Protein AF-A0A399ZV68-F1 (afdb_monomer_lite)

pLDDT: mean 93.15, std 5.45, range [61.66, 98.12]

Radius of gyration: 17.93 Å; chains: 1; bounding box: 41×27×43 Å

Structure (mmCIF, N/CA/C/O backbone):
data_AF-A0A399ZV68-F1
#
_entry.id   AF-A0A399ZV68-F1
#
loop_
_atom_site.group_PDB
_atom_site.id
_atom_site.type_symbol
_atom_site.label_atom_id
_atom_site.label_alt_id
_atom_site.label_comp_id
_atom_site.label_asym_id
_atom_site.label_entity_id
_atom_site.label_seq_id
_atom_site.pdbx_PDB_ins_code
_atom_site.Cartn_x
_atom_site.Cartn_y
_atom_site.Cartn_z
_atom_site.occupancy
_atom_site.B_iso_or_equiv
_atom_site.auth_seq_id
_atom_site.auth_comp_id
_atom_site.auth_asym_id
_atom_site.auth_atom_id
_atom_site.pdbx_PDB_model_num
ATOM 1 N N . THR A 1 1 ? 6.411 13.188 -0.233 1.00 61.66 1 THR A N 1
ATOM 2 C CA . THR A 1 1 ? 5.984 12.106 -1.137 1.00 61.66 1 THR A CA 1
ATOM 3 C C . THR A 1 1 ? 7.225 11.592 -1.828 1.00 61.66 1 THR A C 1
ATOM 5 O O . THR A 1 1 ? 8.165 12.362 -1.997 1.00 61.66 1 THR A O 1
ATOM 8 N N . ASP A 1 2 ? 7.246 10.329 -2.229 1.00 82.94 2 ASP A N 1
ATOM 9 C CA . ASP A 1 2 ? 8.463 9.706 -2.773 1.00 82.94 2 ASP A CA 1
ATOM 10 C C . ASP A 1 2 ? 8.699 10.075 -4.249 1.00 82.94 2 ASP A C 1
ATOM 12 O O . ASP A 1 2 ? 9.740 9.775 -4.827 1.00 82.94 2 ASP A O 1
ATOM 16 N N . THR A 1 3 ? 7.752 10.788 -4.866 1.00 90.31 3 THR A N 1
ATOM 17 C CA . THR A 1 3 ? 7.813 11.243 -6.260 1.00 90.31 3 THR A CA 1
ATOM 18 C C . THR A 1 3 ? 9.051 12.087 -6.553 1.00 90.31 3 THR A C 1
ATOM 20 O O . THR A 1 3 ? 9.608 11.969 -7.639 1.00 90.31 3 THR A O 1
ATOM 23 N N . SER A 1 4 ? 9.523 12.903 -5.603 1.00 94.69 4 SER A N 1
ATOM 24 C CA . SER A 1 4 ? 10.754 13.683 -5.794 1.00 94.69 4 SER A CA 1
ATOM 25 C C . SER A 1 4 ? 11.992 12.792 -5.906 1.00 94.69 4 SER A C 1
ATOM 27 O O . SER A 1 4 ? 12.891 13.097 -6.681 1.00 94.69 4 SER A O 1
ATOM 29 N N . ALA A 1 5 ? 12.030 11.667 -5.185 1.00 96.56 5 ALA A N 1
ATOM 30 C CA . ALA A 1 5 ? 13.118 10.700 -5.307 1.00 96.56 5 ALA A CA 1
ATOM 31 C C . ALA A 1 5 ? 13.063 9.979 -6.664 1.00 96.56 5 ALA A C 1
ATOM 33 O O . ALA A 1 5 ? 14.090 9.808 -7.313 1.00 96.56 5 ALA A O 1
ATOM 34 N N . LEU A 1 6 ? 11.865 9.628 -7.145 1.00 97.19 6 LEU A N 1
ATOM 35 C CA . LEU A 1 6 ? 11.689 9.053 -8.485 1.00 97.19 6 LEU A CA 1
ATOM 36 C C . LEU A 1 6 ? 12.101 10.033 -9.597 1.00 97.19 6 LEU A C 1
ATOM 38 O O . LEU A 1 6 ? 12.742 9.629 -10.562 1.00 97.19 6 LEU A O 1
ATOM 42 N N . GLN A 1 7 ? 11.794 11.325 -9.447 1.00 96.94 7 GLN A N 1
ATOM 43 C CA . GLN A 1 7 ? 12.245 12.382 -10.362 1.00 96.94 7 GLN A CA 1
ATOM 44 C C . GLN A 1 7 ? 13.770 12.536 -10.361 1.00 96.94 7 GLN A C 1
ATOM 46 O O . GLN A 1 7 ? 14.369 12.676 -11.424 1.00 96.94 7 GLN A O 1
ATOM 51 N N . ASP A 1 8 ? 14.398 12.479 -9.185 1.00 97.56 8 ASP A N 1
ATOM 52 C CA . ASP A 1 8 ? 15.853 12.548 -9.053 1.00 97.56 8 ASP A CA 1
ATOM 53 C C . ASP A 1 8 ? 16.545 11.330 -9.680 1.00 97.56 8 ASP A C 1
ATOM 55 O O . ASP A 1 8 ? 17.562 11.495 -10.353 1.00 97.56 8 ASP A O 1
ATOM 59 N N . LEU A 1 9 ? 15.981 10.127 -9.510 1.00 97.69 9 LEU A N 1
ATOM 60 C CA . LEU A 1 9 ? 16.479 8.907 -10.150 1.00 97.69 9 LEU A CA 1
ATOM 61 C C . LEU A 1 9 ? 16.286 8.938 -11.675 1.00 97.69 9 LEU A C 1
ATOM 63 O O . LEU A 1 9 ? 17.157 8.490 -12.413 1.00 97.69 9 LEU A O 1
ATOM 67 N N . ALA A 1 10 ? 15.191 9.524 -12.171 1.00 97.31 10 ALA A N 1
ATOM 68 C CA . ALA A 1 10 ? 14.902 9.614 -13.606 1.00 97.31 10 ALA A CA 1
ATOM 69 C C . ALA A 1 10 ? 15.918 10.459 -14.403 1.00 97.31 10 ALA A C 1
ATOM 71 O O . ALA A 1 10 ? 15.939 10.388 -15.632 1.00 97.31 10 ALA A O 1
ATOM 72 N N . LEU A 1 11 ? 16.778 11.233 -13.728 1.00 97.69 11 LEU A N 1
ATOM 73 C CA . LEU A 1 11 ? 17.920 11.914 -14.352 1.00 97.69 11 LEU A CA 1
ATOM 74 C C . LEU A 1 11 ? 19.030 10.942 -14.791 1.00 97.69 11 LEU A C 1
ATOM 76 O O . LEU A 1 11 ? 19.882 11.321 -15.595 1.00 97.69 11 LEU A O 1
ATOM 80 N N . GLY A 1 12 ? 19.017 9.714 -14.272 1.00 96.81 12 GLY A N 1
ATOM 81 C CA . GLY A 1 12 ? 19.978 8.652 -14.538 1.00 96.81 12 GLY A CA 1
ATOM 82 C C . GLY A 1 12 ? 20.553 8.064 -13.249 1.00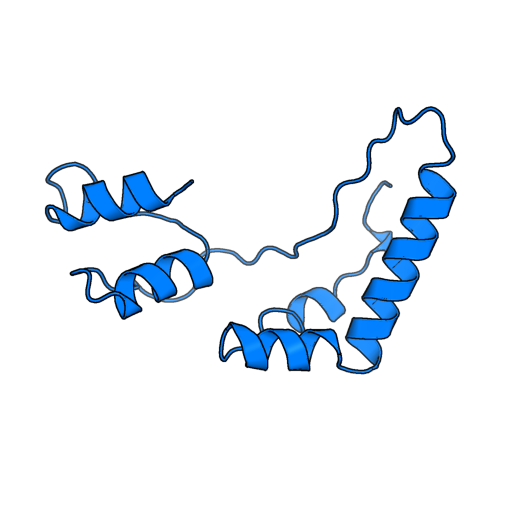 96.81 12 GLY A C 1
ATOM 83 O O . GLY A 1 12 ? 20.863 8.796 -12.303 1.00 96.81 12 GLY A O 1
ATOM 84 N N . ASP A 1 13 ? 20.738 6.744 -13.245 1.00 91.69 13 ASP A N 1
ATOM 85 C CA . ASP A 1 13 ? 21.361 6.001 -12.148 1.00 91.69 13 ASP A CA 1
ATOM 86 C C . ASP A 1 13 ? 22.721 6.624 -11.773 1.00 91.69 13 ASP A C 1
ATOM 88 O O . ASP A 1 13 ? 23.581 6.849 -12.630 1.00 91.69 13 ASP A O 1
ATOM 92 N N . GLY A 1 14 ? 22.909 6.934 -10.489 1.00 94.25 14 GLY A N 1
ATOM 93 C CA . GLY A 1 14 ? 24.147 7.508 -9.952 1.00 94.25 14 GLY A CA 1
ATOM 94 C C . GLY A 1 14 ? 24.338 9.010 -10.210 1.00 94.25 14 GLY A C 1
ATOM 95 O O . GLY A 1 14 ? 25.343 9.576 -9.779 1.00 94.25 14 GLY A O 1
ATOM 96 N N . VAL A 1 15 ? 23.392 9.695 -10.873 1.00 97.44 15 VAL A N 1
ATOM 97 C CA . VAL A 1 15 ? 23.442 11.163 -11.047 1.00 97.44 15 VAL A CA 1
ATOM 98 C C . VAL A 1 15 ? 23.086 11.874 -9.741 1.00 97.44 15 VAL A C 1
ATOM 100 O O . VAL A 1 15 ? 23.790 12.785 -9.306 1.00 97.44 15 VAL A O 1
ATOM 103 N N . ARG A 1 16 ? 21.983 11.457 -9.110 1.00 97.56 16 ARG A N 1
ATOM 104 C CA . ARG A 1 16 ? 21.562 11.931 -7.778 1.00 97.56 16 ARG A CA 1
ATOM 105 C C . ARG A 1 16 ? 21.251 10.791 -6.822 1.00 97.56 16 ARG A C 1
ATOM 107 O O . ARG A 1 16 ? 21.507 10.928 -5.631 1.00 97.56 16 ARG A O 1
ATOM 114 N N . LEU A 1 17 ? 20.695 9.703 -7.347 1.00 97.69 17 LEU A N 1
ATOM 115 C CA . LEU A 1 17 ? 20.338 8.493 -6.618 1.00 97.69 17 LEU A CA 1
ATOM 116 C C . LEU A 1 17 ? 20.723 7.277 -7.466 1.00 97.69 17 LEU A C 1
ATOM 118 O O . LEU A 1 17 ? 20.634 7.330 -8.691 1.00 97.69 17 LEU A O 1
ATOM 122 N N . ASP A 1 18 ? 21.123 6.187 -6.817 1.00 96.88 18 ASP A N 1
ATOM 123 C CA . ASP A 1 18 ? 21.381 4.897 -7.475 1.00 96.88 18 ASP A CA 1
ATOM 124 C C . ASP A 1 18 ? 20.126 4.012 -7.533 1.00 96.88 18 ASP A C 1
ATOM 126 O O . ASP A 1 18 ? 19.979 3.186 -8.428 1.00 96.88 18 ASP A O 1
ATOM 130 N N . ALA A 1 19 ? 19.222 4.165 -6.561 1.00 95.56 19 ALA A N 1
ATOM 131 C CA . ALA A 1 19 ? 17.959 3.441 -6.466 1.00 95.56 19 ALA A CA 1
ATOM 132 C C . ALA A 1 19 ? 16.983 4.173 -5.532 1.00 95.56 19 ALA A C 1
ATOM 134 O O . ALA A 1 19 ? 17.384 5.000 -4.711 1.00 95.56 19 ALA A O 1
ATOM 135 N N . VAL A 1 20 ? 15.698 3.825 -5.629 1.00 95.31 20 VAL A N 1
ATOM 136 C CA . VAL A 1 20 ? 14.632 4.301 -4.738 1.00 95.31 20 VAL A CA 1
ATOM 137 C C . VAL A 1 20 ? 13.831 3.098 -4.248 1.00 95.31 20 VAL A C 1
ATOM 139 O O . VAL A 1 20 ? 13.402 2.276 -5.054 1.00 95.31 20 VAL A O 1
ATOM 142 N N . LEU A 1 21 ? 13.602 3.014 -2.936 1.00 94.31 21 LEU A N 1
ATOM 143 C CA . LEU A 1 21 ? 12.536 2.186 -2.372 1.00 94.31 21 LEU A CA 1
ATOM 144 C C . LEU A 1 21 ? 11.281 3.052 -2.245 1.00 94.31 21 LEU A C 1
ATOM 146 O O . LEU A 1 21 ? 11.333 4.130 -1.658 1.00 94.31 21 LEU A O 1
ATOM 150 N N . THR A 1 22 ? 10.166 2.582 -2.791 1.00 93.56 22 THR A N 1
ATOM 151 C CA . THR A 1 22 ? 8.852 3.222 -2.666 1.00 93.56 22 THR A CA 1
ATOM 152 C C . THR A 1 22 ? 7.758 2.158 -2.723 1.00 93.56 22 THR A C 1
ATOM 154 O O . THR A 1 22 ? 8.024 1.007 -3.076 1.00 93.56 22 THR A O 1
ATOM 157 N N . ALA A 1 23 ? 6.526 2.537 -2.391 1.00 91.50 23 ALA A N 1
ATOM 158 C CA . ALA A 1 23 ? 5.370 1.664 -2.522 1.00 91.50 23 ALA A CA 1
ATOM 159 C C . ALA A 1 23 ? 5.146 1.259 -3.990 1.00 91.50 23 ALA A C 1
ATOM 161 O O . ALA A 1 23 ? 5.240 2.094 -4.896 1.00 91.50 23 ALA A O 1
ATOM 162 N N . LEU A 1 24 ? 4.790 -0.010 -4.214 1.00 90.44 24 LEU A N 1
ATOM 163 C CA . LEU A 1 24 ? 4.583 -0.574 -5.551 1.00 90.44 24 LEU A CA 1
ATOM 164 C C . LEU A 1 24 ? 3.623 0.270 -6.417 1.00 90.44 24 LEU A C 1
ATOM 166 O O . LEU A 1 24 ? 4.021 0.627 -7.526 1.00 90.44 24 LEU A O 1
ATOM 170 N N . PRO A 1 25 ? 2.435 0.697 -5.935 1.00 91.12 25 PRO A N 1
ATOM 171 C CA . PRO A 1 25 ? 1.543 1.529 -6.744 1.00 91.12 25 PRO A CA 1
ATOM 172 C C . PRO A 1 25 ? 2.150 2.876 -7.151 1.00 91.12 25 PRO A C 1
ATOM 174 O O . PRO A 1 25 ? 1.931 3.341 -8.266 1.00 91.12 25 PRO A O 1
ATOM 177 N N . THR A 1 26 ? 2.938 3.500 -6.269 1.00 93.56 26 THR A N 1
ATOM 178 C CA . THR A 1 26 ? 3.596 4.788 -6.539 1.00 93.56 26 THR A CA 1
ATOM 179 C C . THR A 1 26 ? 4.651 4.644 -7.631 1.00 93.56 26 THR A C 1
ATOM 181 O O . THR A 1 26 ? 4.684 5.444 -8.568 1.00 93.56 26 THR A O 1
ATOM 184 N N . GLY A 1 27 ? 5.504 3.620 -7.523 1.00 94.00 27 GLY A N 1
ATOM 185 C CA . GLY A 1 27 ? 6.526 3.327 -8.525 1.00 94.00 27 GLY A CA 1
ATOM 186 C C . GLY A 1 27 ? 5.913 2.947 -9.873 1.00 94.00 27 GLY A C 1
ATOM 187 O O . GLY A 1 27 ? 6.306 3.501 -10.900 1.00 94.00 27 GLY A O 1
ATOM 188 N N . GLN A 1 28 ? 4.906 2.069 -9.865 1.00 92.50 28 GLN A N 1
ATOM 189 C CA . GLN A 1 28 ? 4.236 1.610 -11.079 1.00 92.50 28 GLN A CA 1
ATOM 190 C C . GLN A 1 28 ? 3.520 2.757 -11.799 1.00 92.50 28 GLN A C 1
ATOM 192 O O . GLN A 1 28 ? 3.736 2.943 -12.991 1.00 92.50 28 GLN A O 1
ATOM 197 N N . ALA A 1 29 ? 2.777 3.607 -11.082 1.00 93.44 29 ALA A N 1
ATOM 198 C CA . ALA A 1 29 ? 2.126 4.772 -11.683 1.00 93.44 29 ALA A CA 1
ATOM 199 C C . ALA A 1 29 ? 3.132 5.750 -12.320 1.00 93.44 29 ALA A C 1
ATOM 201 O O . ALA A 1 29 ? 2.851 6.357 -13.354 1.00 93.44 29 ALA A O 1
ATOM 202 N N . PHE A 1 30 ? 4.320 5.906 -11.725 1.00 95.88 30 PHE A N 1
ATOM 203 C CA . PHE A 1 30 ? 5.379 6.731 -12.303 1.00 95.88 30 PHE A CA 1
ATOM 204 C C . PHE A 1 30 ? 5.930 6.122 -13.602 1.00 95.88 30 PHE A C 1
ATOM 206 O O . PHE A 1 30 ? 6.133 6.851 -14.575 1.00 95.88 30 PHE A O 1
ATOM 213 N N . ILE A 1 31 ? 6.126 4.800 -13.642 1.00 95.81 31 ILE A N 1
ATOM 214 C CA . ILE A 1 31 ? 6.558 4.058 -14.839 1.00 95.81 31 ILE A CA 1
ATOM 215 C C . ILE A 1 31 ? 5.487 4.123 -15.938 1.00 95.81 31 ILE A C 1
ATOM 217 O O . ILE A 1 31 ? 5.800 4.491 -17.069 1.00 95.81 31 ILE A O 1
ATOM 221 N N . ASP A 1 32 ? 4.223 3.860 -15.604 1.00 94.50 32 ASP A N 1
ATOM 222 C CA . ASP A 1 32 ? 3.086 3.898 -16.537 1.00 94.50 32 ASP A CA 1
ATOM 223 C C . ASP A 1 32 ? 2.851 5.303 -17.113 1.00 94.50 32 ASP A C 1
ATOM 225 O O . ASP A 1 32 ? 2.357 5.459 -18.229 1.00 94.50 32 ASP A O 1
ATOM 229 N N . GLY A 1 33 ? 3.280 6.340 -16.386 1.00 95.88 33 GLY A N 1
ATOM 230 C CA . GLY A 1 33 ? 3.350 7.720 -16.869 1.00 95.88 33 GLY A CA 1
ATOM 231 C C . GLY A 1 33 ? 4.422 7.979 -17.940 1.00 95.88 33 GLY A C 1
ATOM 232 O O . GLY A 1 33 ? 4.551 9.116 -18.393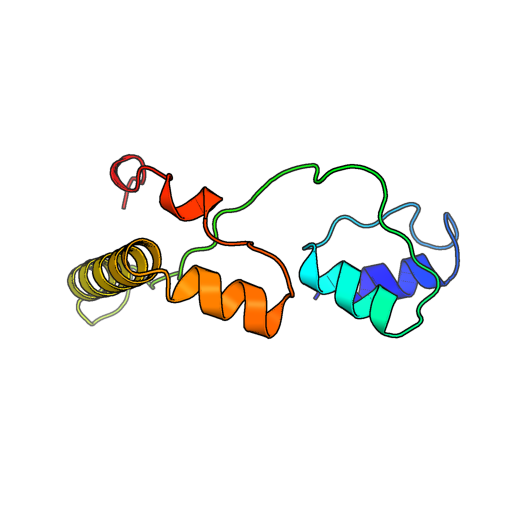 1.00 95.88 33 GLY A O 1
ATOM 233 N N . GLY A 1 34 ? 5.196 6.967 -18.347 1.00 97.31 34 GLY A N 1
ATOM 234 C CA . GLY A 1 34 ? 6.213 7.045 -19.401 1.00 97.31 34 GLY A CA 1
ATOM 235 C C . GLY A 1 34 ? 7.604 7.472 -18.925 1.00 97.31 34 GLY A C 1
ATOM 236 O O . GLY A 1 34 ? 8.453 7.811 -19.751 1.00 97.31 34 GLY A O 1
ATOM 237 N N . ASN A 1 35 ? 7.854 7.483 -17.614 1.00 97.56 35 ASN A N 1
ATOM 238 C CA . ASN A 1 35 ? 9.160 7.852 -17.070 1.00 97.56 35 ASN A CA 1
ATOM 239 C C . ASN A 1 35 ? 10.188 6.716 -17.240 1.00 97.56 35 ASN A C 1
ATOM 241 O O . ASN A 1 35 ? 9.817 5.542 -17.213 1.00 97.56 35 ASN A O 1
ATOM 245 N N . PRO A 1 36 ? 11.491 7.033 -17.369 1.00 96.81 36 PRO A N 1
ATOM 246 C CA . PRO A 1 36 ? 12.529 6.066 -17.730 1.00 96.81 36 PRO A CA 1
ATOM 247 C C . PRO A 1 36 ? 13.017 5.228 -16.534 1.00 96.81 36 PRO A C 1
ATOM 249 O O . PRO A 1 36 ? 14.218 5.090 -16.320 1.00 96.81 36 PRO A O 1
ATOM 252 N N . LEU A 1 37 ? 12.099 4.679 -15.736 1.00 96.44 37 LEU A N 1
ATOM 253 C CA . LEU A 1 37 ? 12.414 3.821 -14.592 1.00 96.44 37 LEU A CA 1
ATOM 254 C C . LEU A 1 37 ? 11.969 2.376 -14.844 1.00 96.44 37 LEU A C 1
ATOM 256 O O . LEU A 1 37 ? 11.122 2.101 -15.691 1.00 96.44 37 LEU A O 1
ATOM 260 N N . LYS A 1 38 ? 12.534 1.441 -14.078 1.00 95.38 38 LYS A N 1
ATOM 261 C CA . LYS A 1 38 ? 12.111 0.036 -14.041 1.00 95.38 38 LYS A CA 1
ATOM 262 C C . LYS A 1 38 ? 12.160 -0.488 -12.611 1.00 95.38 38 LYS A C 1
ATOM 264 O O . LYS A 1 38 ? 13.055 -0.122 -11.852 1.00 95.38 38 LYS A O 1
ATOM 269 N N . GLN A 1 39 ? 11.242 -1.383 -12.266 1.00 94.69 39 GLN A N 1
ATOM 270 C CA . GLN A 1 39 ? 11.320 -2.125 -11.011 1.00 94.69 39 GLN A CA 1
ATOM 271 C C . GLN A 1 39 ? 12.484 -3.126 -11.047 1.00 94.69 39 GLN A C 1
ATOM 273 O O . GLN A 1 39 ? 12.764 -3.740 -12.081 1.00 94.69 39 GLN A O 1
ATOM 278 N N . LEU A 1 40 ? 13.157 -3.299 -9.908 1.00 94.19 40 LEU A N 1
ATOM 279 C CA . LEU A 1 40 ? 14.224 -4.279 -9.728 1.00 94.19 40 LEU A CA 1
ATOM 280 C C . LEU A 1 40 ? 13.773 -5.382 -8.769 1.00 94.19 40 LEU A C 1
ATOM 282 O O . LEU A 1 40 ? 13.565 -5.119 -7.590 1.00 94.19 40 LEU A O 1
ATOM 286 N N . GLY A 1 41 ? 13.696 -6.615 -9.274 1.00 91.88 41 GLY A N 1
ATOM 287 C CA . GLY A 1 41 ? 13.432 -7.805 -8.465 1.00 91.88 41 GLY A CA 1
ATOM 288 C C . GLY A 1 41 ? 12.068 -7.824 -7.766 1.00 91.88 41 GLY A C 1
ATOM 289 O O . GLY A 1 41 ? 11.144 -7.085 -8.118 1.00 91.88 41 GLY A O 1
ATOM 290 N N . GLU A 1 42 ? 11.973 -8.714 -6.780 1.00 89.94 42 GLU A N 1
ATOM 291 C CA . GLU A 1 42 ? 10.805 -8.878 -5.912 1.00 89.94 42 GLU A CA 1
ATOM 292 C C . GLU A 1 42 ? 10.759 -7.804 -4.808 1.00 89.94 42 GLU A C 1
ATOM 294 O O . GLU A 1 42 ? 11.808 -7.259 -4.441 1.00 89.94 42 GLU A O 1
ATOM 299 N N . PRO A 1 43 ? 9.576 -7.517 -4.231 1.00 87.81 43 PRO A N 1
ATOM 300 C CA . PRO A 1 43 ? 9.449 -6.614 -3.090 1.00 87.81 43 PRO A CA 1
ATOM 301 C C . PRO A 1 43 ? 10.359 -7.010 -1.920 1.00 87.81 43 PRO A C 1
ATOM 303 O O . PRO A 1 43 ? 10.431 -8.175 -1.528 1.00 87.81 43 PRO A O 1
ATOM 306 N N . VAL A 1 44 ? 11.037 -6.024 -1.327 1.00 90.94 44 VAL A N 1
ATOM 307 C CA . VAL A 1 44 ? 11.960 -6.250 -0.198 1.00 90.94 44 VAL A CA 1
ATOM 308 C C . VAL A 1 44 ? 11.256 -6.377 1.158 1.00 90.94 44 VAL A C 1
ATOM 310 O O . VAL A 1 44 ? 11.828 -6.929 2.094 1.00 90.94 44 VAL A O 1
ATOM 313 N N . TYR A 1 45 ? 10.030 -5.864 1.276 1.00 86.69 45 TYR A N 1
ATOM 314 C CA . TYR A 1 45 ? 9.141 -6.064 2.416 1.00 86.69 45 TYR A CA 1
ATOM 315 C C . TYR A 1 45 ? 7.684 -5.884 1.974 1.00 86.69 45 TYR A C 1
ATOM 317 O O . TYR A 1 45 ? 7.411 -5.279 0.937 1.00 86.69 45 TYR A O 1
ATOM 325 N N . PHE A 1 46 ? 6.763 -6.399 2.785 1.00 83.25 46 PHE A N 1
ATOM 326 C CA . PHE A 1 46 ? 5.330 -6.160 2.660 1.00 83.25 46 PHE A CA 1
ATOM 327 C C . PHE A 1 46 ? 4.846 -5.429 3.907 1.00 83.25 46 PHE A C 1
ATOM 329 O O . PHE A 1 46 ? 5.253 -5.761 5.021 1.00 83.25 46 PHE A O 1
ATOM 336 N N . GLU A 1 47 ? 3.981 -4.441 3.716 1.00 85.88 47 GLU A N 1
ATOM 337 C CA . GLU A 1 47 ? 3.310 -3.728 4.797 1.00 85.88 47 GLU A CA 1
ATOM 338 C C . GLU A 1 47 ? 1.809 -3.993 4.743 1.00 85.88 47 GLU A C 1
ATOM 340 O O . GLU A 1 47 ? 1.199 -3.988 3.674 1.00 85.88 47 GLU A O 1
ATOM 345 N N . TYR A 1 48 ? 1.210 -4.226 5.907 1.00 90.19 48 TYR A N 1
ATOM 346 C CA . TYR A 1 48 ? -0.239 -4.291 6.046 1.00 90.19 48 TYR A CA 1
ATOM 347 C C . TYR A 1 48 ? -0.723 -2.931 6.528 1.00 90.19 48 TYR A C 1
ATOM 349 O O . TYR A 1 48 ? -0.448 -2.523 7.658 1.00 90.19 48 TYR A O 1
ATOM 357 N N . LEU A 1 49 ? -1.395 -2.203 5.639 1.00 90.38 49 LEU A N 1
ATOM 358 C CA . LEU A 1 49 ? -1.883 -0.864 5.938 1.00 90.38 49 LEU A CA 1
ATOM 359 C C . LEU A 1 49 ? -3.082 -0.931 6.885 1.00 90.38 49 LEU A C 1
ATOM 361 O O . LEU A 1 49 ? -4.003 -1.722 6.690 1.00 90.38 49 LEU A O 1
ATOM 365 N N . ALA A 1 50 ? -3.086 -0.054 7.885 1.00 91.25 50 ALA A N 1
ATOM 366 C CA . ALA A 1 50 ? -4.179 0.097 8.835 1.00 91.25 50 ALA A CA 1
ATOM 367 C C . ALA A 1 50 ? -4.490 1.587 9.056 1.00 91.25 50 ALA A C 1
ATOM 369 O O . ALA A 1 50 ? -3.570 2.412 9.039 1.00 91.25 50 ALA A O 1
ATOM 370 N N . PRO A 1 51 ? -5.761 1.962 9.290 1.00 92.19 51 PRO A N 1
ATOM 371 C CA . PRO A 1 51 ? -6.097 3.318 9.706 1.00 92.19 51 PRO A CA 1
ATOM 372 C C . PRO A 1 51 ? -5.449 3.664 11.050 1.00 92.19 51 PRO A C 1
ATOM 374 O O . PRO A 1 51 ? -5.511 2.886 12.000 1.00 92.19 51 PRO A O 1
ATOM 377 N N . ALA A 1 52 ? -4.877 4.862 11.151 1.00 93.12 52 ALA A N 1
ATOM 378 C CA . ALA A 1 52 ? -4.388 5.402 12.414 1.00 93.12 52 ALA A CA 1
ATOM 379 C C . ALA A 1 52 ?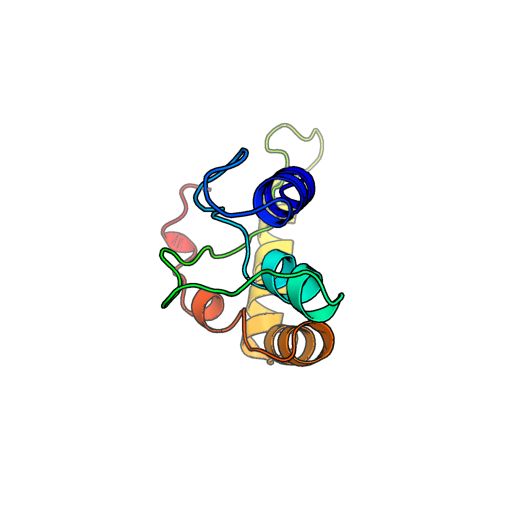 -5.495 6.206 13.113 1.00 93.12 52 ALA A C 1
ATOM 381 O O . ALA A 1 52 ? -6.110 7.083 12.503 1.00 93.12 52 ALA A O 1
ATOM 382 N N . ILE A 1 53 ? -5.731 5.923 14.396 1.00 93.94 53 ILE A N 1
ATOM 383 C CA . ILE A 1 53 ? -6.742 6.591 15.229 1.00 93.94 53 ILE A CA 1
ATOM 384 C C . ILE A 1 53 ? -6.039 7.325 16.376 1.00 93.94 53 ILE A C 1
ATOM 386 O O . ILE A 1 53 ? -5.147 6.772 17.021 1.00 93.94 53 ILE A O 1
ATOM 390 N N . ASP A 1 54 ? -6.436 8.576 16.630 1.00 95.50 54 ASP A N 1
ATOM 391 C CA . ASP A 1 54 ? -5.882 9.376 17.726 1.00 95.50 54 ASP A CA 1
ATOM 392 C C . ASP A 1 54 ? -6.317 8.822 19.088 1.00 95.50 54 ASP A C 1
ATOM 394 O O . ASP A 1 54 ? -7.488 8.889 19.471 1.00 95.50 54 ASP A O 1
ATOM 398 N N . ARG A 1 55 ? -5.337 8.319 19.842 1.00 92.06 55 ARG A N 1
ATOM 399 C CA . ARG A 1 55 ? -5.521 7.783 21.196 1.00 92.06 55 ARG A CA 1
ATOM 400 C C . ARG A 1 55 ? -5.943 8.848 22.213 1.00 92.06 55 ARG A C 1
ATOM 402 O O . ARG A 1 55 ? -6.518 8.491 23.234 1.00 92.06 55 ARG A O 1
ATOM 409 N N . ASN A 1 56 ? -5.662 10.126 21.951 1.00 95.31 56 ASN A N 1
ATOM 410 C CA . ASN A 1 56 ? -5.940 11.242 22.861 1.00 95.31 56 ASN A CA 1
ATOM 411 C C . ASN A 1 56 ? -7.220 12.009 22.507 1.00 95.31 56 ASN A C 1
ATOM 413 O O . ASN A 1 56 ? -7.471 13.079 23.068 1.00 95.31 56 ASN A O 1
ATOM 417 N N . SER A 1 57 ? -8.021 11.491 21.573 1.00 96.12 57 SER A N 1
ATOM 418 C CA . SER A 1 57 ? -9.309 12.085 21.232 1.00 96.12 57 SER A CA 1
ATOM 419 C C . SER A 1 57 ? -10.179 12.262 22.483 1.00 96.12 57 SER A C 1
ATOM 421 O O . SER A 1 57 ? -10.236 11.386 23.342 1.00 96.12 57 SER A O 1
ATOM 423 N N . THR A 1 58 ? -10.892 13.389 22.576 1.00 96.69 58 THR A N 1
ATOM 424 C CA . THR A 1 58 ? -11.860 13.649 23.659 1.00 96.69 58 THR A CA 1
ATOM 425 C C . THR A 1 58 ? -13.171 12.873 23.497 1.00 96.69 58 THR A C 1
ATOM 427 O O . THR A 1 58 ? -14.040 12.949 24.366 1.00 96.69 58 THR A O 1
ATOM 430 N N . LEU A 1 59 ? -13.333 12.166 22.375 1.00 95.75 59 LEU A N 1
ATOM 431 C CA . LEU A 1 59 ? -14.431 11.236 22.116 1.00 95.75 59 LEU A CA 1
ATOM 432 C C . LEU A 1 59 ? -14.083 9.839 22.666 1.00 95.75 59 LEU A C 1
ATOM 434 O O . LEU A 1 59 ? -13.230 9.702 23.535 1.00 95.75 59 LEU A O 1
ATOM 438 N N . ASP A 1 60 ? -14.747 8.797 22.164 1.00 95.94 60 ASP A N 1
ATOM 439 C CA . ASP A 1 60 ? -14.438 7.398 22.478 1.00 95.94 60 ASP A CA 1
ATOM 440 C C . ASP A 1 60 ? -13.633 6.747 21.332 1.00 95.94 60 ASP A C 1
ATOM 442 O O . ASP A 1 60 ? -14.221 6.190 20.397 1.00 95.94 60 ASP A O 1
ATOM 446 N N . PRO A 1 61 ? -12.287 6.832 21.351 1.00 95.38 61 PRO A N 1
ATOM 447 C CA . PRO A 1 61 ? -11.452 6.241 20.309 1.00 95.38 61 PRO A CA 1
ATOM 448 C C . PRO A 1 61 ? -11.461 4.707 20.327 1.00 95.38 61 PRO A C 1
ATOM 450 O O . PRO A 1 61 ? -11.195 4.106 19.290 1.00 95.38 61 PRO A O 1
ATOM 453 N N . GLN A 1 62 ? -11.782 4.067 21.459 1.00 93.56 62 GLN A N 1
ATOM 454 C CA . GLN A 1 62 ? -11.757 2.606 21.588 1.00 93.56 62 GLN A CA 1
ATOM 455 C C . GLN A 1 62 ? -12.960 1.968 20.896 1.00 93.56 62 GLN A C 1
ATOM 457 O O . GLN A 1 62 ? -12.794 1.065 20.076 1.00 93.56 62 GLN A O 1
ATOM 462 N N . SER A 1 63 ? -14.166 2.492 21.129 1.00 95.25 63 SER A N 1
ATOM 463 C CA . SER A 1 63 ? -15.351 2.031 20.393 1.00 95.25 63 SER A CA 1
ATOM 464 C C . SER A 1 63 ? -15.230 2.310 18.892 1.00 95.25 63 SER A C 1
ATOM 466 O O . SER A 1 63 ? -15.656 1.495 18.073 1.00 95.25 63 SER A O 1
ATOM 468 N N . PHE A 1 64 ? -14.613 3.435 18.510 1.00 96.62 64 PHE A N 1
ATOM 469 C CA . PHE A 1 64 ? -14.367 3.747 17.102 1.00 96.62 64 PHE A CA 1
ATOM 470 C C . PHE A 1 64 ? -13.364 2.777 16.462 1.00 96.62 64 PHE A C 1
ATOM 472 O O . PHE A 1 64 ? -13.631 2.258 15.380 1.00 96.62 64 PHE A O 1
ATOM 479 N N . LEU A 1 65 ? -12.254 2.477 17.144 1.00 94.81 65 LEU A N 1
ATOM 480 C CA . LEU A 1 65 ? -11.278 1.476 16.710 1.00 94.81 65 LEU A CA 1
ATOM 481 C C . LEU A 1 65 ? -11.922 0.099 16.520 1.00 94.81 65 LEU A C 1
ATOM 483 O O . LEU A 1 65 ? -11.705 -0.530 15.484 1.00 94.81 65 LEU A O 1
ATOM 487 N N . ALA A 1 66 ? -12.743 -0.344 17.476 1.00 94.06 66 ALA A N 1
ATOM 488 C CA . ALA A 1 66 ? -13.447 -1.620 17.389 1.00 94.06 66 ALA A CA 1
ATOM 489 C C . ALA A 1 66 ? -14.378 -1.673 16.166 1.00 94.06 66 ALA A C 1
ATOM 491 O O . ALA A 1 66 ? -14.305 -2.617 15.380 1.00 94.06 66 ALA A O 1
ATOM 492 N N . ALA A 1 67 ? -15.187 -0.629 15.953 1.00 96.88 67 ALA A N 1
ATOM 493 C CA . ALA A 1 67 ? -16.100 -0.554 14.815 1.00 96.88 67 ALA A CA 1
ATOM 494 C C . ALA A 1 67 ? -15.358 -0.521 13.466 1.00 96.88 67 ALA A C 1
ATOM 496 O O . ALA A 1 67 ? -15.742 -1.219 12.531 1.00 96.88 67 ALA A O 1
ATOM 497 N N . VAL A 1 68 ? -14.275 0.257 13.351 1.00 96.38 68 VAL A N 1
ATOM 498 C CA . VAL A 1 68 ? -13.454 0.307 12.128 1.00 96.38 68 VAL A CA 1
ATOM 499 C C . VAL A 1 68 ? -12.808 -1.051 11.849 1.00 96.38 68 VAL A C 1
ATOM 501 O O . VAL A 1 68 ? -12.831 -1.515 10.709 1.00 96.38 68 VAL A O 1
ATOM 504 N N . THR A 1 69 ? -12.276 -1.706 12.883 1.00 94.31 69 THR A N 1
ATOM 505 C CA . THR A 1 69 ? -11.660 -3.035 12.771 1.00 94.31 69 THR A CA 1
ATOM 506 C C . THR A 1 69 ? -12.667 -4.071 12.278 1.00 94.31 69 THR A C 1
ATOM 508 O O . THR A 1 69 ? -12.374 -4.788 11.323 1.00 94.31 69 THR A O 1
ATOM 511 N N . GLU A 1 70 ? -13.868 -4.105 12.864 1.00 95.56 70 GLU A N 1
ATOM 512 C CA . GLU A 1 70 ? -14.949 -5.007 12.449 1.00 95.56 70 GLU A CA 1
ATOM 513 C C . GLU A 1 70 ? -15.302 -4.818 10.968 1.00 95.56 70 GLU A C 1
ATOM 515 O O . GLU A 1 70 ? -15.368 -5.791 10.217 1.00 95.56 70 GLU A O 1
ATOM 520 N N . GLN A 1 71 ? -15.478 -3.572 10.517 1.00 97.44 71 GLN A N 1
ATOM 521 C CA . GLN A 1 71 ? -15.841 -3.303 9.123 1.00 97.44 71 GLN A CA 1
ATOM 522 C C . GLN A 1 71 ? -14.721 -3.673 8.145 1.00 97.44 71 GLN A C 1
ATOM 524 O O . GLN A 1 71 ? -14.996 -4.234 7.087 1.00 97.44 71 GLN A O 1
ATOM 529 N N . ILE A 1 72 ? -13.455 -3.418 8.484 1.00 96.06 72 ILE A N 1
ATOM 530 C CA . ILE A 1 72 ? -12.321 -3.819 7.635 1.00 96.06 72 ILE A CA 1
ATOM 531 C C . ILE A 1 72 ? -12.232 -5.345 7.529 1.00 96.06 72 ILE A C 1
ATOM 533 O O . ILE A 1 72 ? -12.073 -5.873 6.429 1.00 96.06 72 ILE A O 1
ATOM 537 N N . GLN A 1 73 ? -12.400 -6.066 8.639 1.00 94.62 73 GLN A N 1
ATOM 538 C CA . GLN A 1 73 ? -12.425 -7.531 8.637 1.00 94.62 73 GLN A CA 1
ATOM 539 C C . GLN A 1 73 ? -13.602 -8.090 7.830 1.00 94.62 73 GLN A C 1
ATOM 541 O O . GLN A 1 73 ? -13.430 -9.055 7.079 1.00 94.62 73 GLN A O 1
ATOM 546 N N . ALA A 1 74 ? -14.782 -7.472 7.933 1.00 97.00 74 ALA A N 1
ATOM 547 C CA . ALA A 1 74 ? -15.941 -7.833 7.124 1.00 97.00 74 ALA A CA 1
ATOM 548 C C . ALA A 1 74 ? -15.660 -7.644 5.624 1.00 97.00 74 ALA A C 1
ATOM 550 O O . ALA A 1 74 ? -15.901 -8.569 4.852 1.00 97.00 74 ALA A O 1
ATOM 551 N N . MET A 1 75 ? -15.053 -6.519 5.227 1.00 97.88 75 MET A N 1
ATOM 552 C CA . MET A 1 75 ? -14.700 -6.250 3.826 1.00 97.88 75 MET A CA 1
ATOM 553 C C . MET A 1 75 ? -13.561 -7.132 3.284 1.00 97.88 75 MET A C 1
ATOM 555 O O . MET A 1 75 ? -13.449 -7.336 2.073 1.00 97.88 75 MET A O 1
ATOM 559 N N . HIS A 1 76 ? -12.684 -7.645 4.151 1.00 96.50 76 HIS A N 1
ATOM 560 C CA . HIS A 1 76 ? -11.762 -8.719 3.774 1.00 96.50 76 HIS A CA 1
ATOM 561 C C . HIS A 1 76 ? -12.515 -10.036 3.559 1.00 96.50 76 HIS A C 1
ATOM 563 O O . HIS A 1 76 ? -12.266 -10.731 2.578 1.00 96.50 76 HIS A O 1
ATOM 569 N N . THR A 1 77 ? -13.445 -10.366 4.459 1.00 96.31 77 THR A N 1
ATOM 570 C CA . THR A 1 77 ? -14.198 -11.628 4.440 1.00 96.31 77 THR A CA 1
ATOM 571 C C . THR A 1 77 ? -15.127 -11.732 3.232 1.00 96.31 77 THR A C 1
ATOM 573 O O . THR A 1 77 ? -15.222 -12.794 2.621 1.00 96.31 77 THR A O 1
ATOM 576 N N . ASP A 1 78 ? -15.813 -10.645 2.877 1.00 97.81 78 ASP A N 1
ATOM 577 C CA . ASP A 1 78 ? -16.759 -10.618 1.758 1.00 97.81 78 ASP A CA 1
ATOM 578 C C . ASP A 1 78 ? -16.103 -10.324 0.394 1.00 97.81 78 ASP A C 1
ATOM 580 O O . ASP A 1 78 ? -16.771 -10.375 -0.639 1.00 97.81 78 ASP A O 1
ATOM 584 N N . GLY A 1 79 ? -14.792 -10.057 0.377 1.00 97.38 79 GLY A N 1
ATOM 585 C CA . GLY A 1 79 ? -14.015 -9.788 -0.831 1.00 97.38 79 GLY A CA 1
ATOM 586 C C . GLY A 1 79 ? -14.117 -8.355 -1.361 1.00 97.38 79 GLY A C 1
ATOM 587 O O . GLY A 1 79 ? -13.510 -8.057 -2.391 1.00 97.38 79 GLY A O 1
ATOM 588 N N . THR A 1 80 ? -14.819 -7.450 -0.675 1.00 98.12 80 THR A N 1
ATOM 589 C CA . THR A 1 80 ? -14.946 -6.039 -1.070 1.00 98.12 80 THR A CA 1
ATOM 590 C C . THR A 1 80 ? -13.581 -5.380 -1.258 1.00 98.12 80 THR A C 1
ATOM 592 O O . THR A 1 80 ? -13.346 -4.742 -2.285 1.00 98.12 80 THR A O 1
ATOM 595 N N . LEU A 1 81 ? -12.646 -5.558 -0.317 1.00 97.69 81 LEU A N 1
ATOM 596 C CA . LEU A 1 81 ? -11.311 -4.956 -0.441 1.00 97.69 81 LEU A CA 1
ATOM 597 C C . LEU A 1 81 ? -10.519 -5.533 -1.617 1.00 97.69 81 LEU A C 1
ATOM 599 O O . LEU A 1 81 ? -9.829 -4.780 -2.301 1.00 97.69 81 LEU A O 1
ATOM 603 N N . ALA A 1 82 ? -10.625 -6.838 -1.879 1.00 97.00 82 ALA A N 1
ATOM 604 C CA . ALA A 1 82 ? -9.930 -7.470 -3.001 1.00 97.00 82 ALA A CA 1
ATOM 605 C C . ALA A 1 82 ? -10.462 -6.943 -4.342 1.00 97.00 82 ALA A C 1
ATOM 607 O O . ALA A 1 82 ? -9.681 -6.584 -5.222 1.00 97.00 82 ALA A O 1
ATOM 608 N N . ALA A 1 83 ? -11.786 -6.799 -4.464 1.00 97.88 83 ALA A N 1
ATOM 609 C CA . ALA A 1 83 ? -12.418 -6.214 -5.643 1.00 97.88 83 ALA A CA 1
ATOM 610 C C . ALA A 1 83 ? -11.986 -4.755 -5.873 1.00 97.88 83 ALA A C 1
ATOM 612 O O . ALA A 1 83 ? -11.692 -4.371 -7.005 1.00 97.88 83 ALA A O 1
ATOM 613 N N . LEU A 1 84 ? -11.899 -3.950 -4.808 1.00 97.56 84 LEU A N 1
ATOM 614 C CA . LEU A 1 84 ? -11.398 -2.574 -4.889 1.00 97.56 84 LEU A CA 1
ATOM 615 C C . LEU A 1 84 ? -9.913 -2.533 -5.279 1.00 97.56 84 LEU A C 1
ATOM 617 O O . LEU A 1 84 ? -9.523 -1.709 -6.104 1.00 97.56 84 LEU A O 1
ATOM 621 N N . SER A 1 85 ? -9.089 -3.425 -4.723 1.00 95.88 85 SER A N 1
ATOM 622 C CA . SER A 1 85 ? -7.664 -3.509 -5.056 1.00 95.88 85 SER A CA 1
ATOM 623 C C . SER A 1 85 ? -7.458 -3.783 -6.545 1.00 95.88 85 SER A C 1
ATOM 625 O O . SER A 1 85 ? -6.726 -3.053 -7.212 1.00 95.88 85 SER A O 1
ATOM 627 N N . GLU A 1 86 ? -8.180 -4.758 -7.097 1.00 95.94 86 GLU A N 1
ATOM 628 C CA . GLU A 1 86 ? -8.132 -5.066 -8.526 1.00 95.94 86 GLU A CA 1
ATOM 629 C C . GLU A 1 86 ? -8.631 -3.887 -9.377 1.00 95.94 86 GLU A C 1
ATOM 631 O O . GLU A 1 86 ? -7.995 -3.512 -10.360 1.00 95.94 86 GLU A O 1
ATOM 636 N N . GLN A 1 87 ? -9.731 -3.241 -8.973 1.00 96.25 87 GLN A N 1
ATOM 637 C CA . GLN A 1 87 ? -10.306 -2.110 -9.704 1.00 96.25 87 GLN A CA 1
ATOM 638 C C . GLN A 1 87 ? -9.334 -0.930 -9.845 1.00 96.25 87 GLN A C 1
ATOM 640 O O . GLN A 1 87 ? -9.300 -0.293 -10.900 1.00 96.25 87 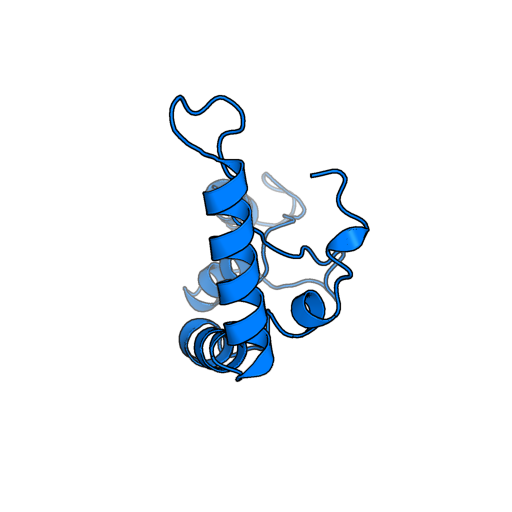GLN A O 1
ATOM 645 N N . TYR A 1 88 ? -8.596 -0.594 -8.785 1.00 93.69 88 TYR A N 1
ATOM 646 C CA . TYR A 1 88 ? -7.759 0.610 -8.755 1.00 93.69 88 TYR A CA 1
ATOM 647 C C . TYR A 1 88 ? -6.281 0.350 -9.048 1.00 93.69 88 TYR A C 1
ATOM 649 O O . TYR A 1 88 ? -5.596 1.268 -9.497 1.00 93.69 88 TYR A O 1
ATOM 657 N N . TYR A 1 89 ? -5.792 -0.871 -8.816 1.00 91.19 89 TYR A N 1
ATOM 658 C CA . TYR A 1 89 ? -4.372 -1.213 -8.931 1.00 91.19 89 TYR A CA 1
ATOM 659 C C . TYR A 1 89 ? -4.086 -2.408 -9.847 1.00 91.19 89 TYR A C 1
ATOM 661 O O . TYR A 1 89 ? -2.915 -2.732 -10.043 1.00 91.19 89 TYR A O 1
ATOM 669 N N . GLY A 1 90 ? -5.110 -3.082 -10.389 1.00 91.50 90 GLY A N 1
ATOM 670 C CA . GLY A 1 90 ? -4.943 -4.261 -11.255 1.00 91.50 90 GLY A CA 1
ATOM 671 C C . GLY A 1 90 ? -4.184 -5.414 -10.591 1.00 91.50 90 GLY A C 1
ATOM 672 O O . GLY A 1 90 ? -3.507 -6.187 -11.267 1.00 91.50 90 GLY A O 1
ATOM 673 N N . SER A 1 91 ? -4.180 -5.440 -9.258 1.00 90.44 91 SER A N 1
ATOM 674 C CA . SER A 1 91 ? -3.474 -6.425 -8.450 1.00 90.44 91 SER A CA 1
ATOM 675 C C . SER A 1 91 ? -4.115 -6.546 -7.073 1.00 90.44 91 SER A C 1
ATOM 677 O O . SER A 1 91 ? -4.690 -5.591 -6.542 1.00 90.44 91 SER A O 1
ATOM 679 N N . ASP A 1 92 ? -3.982 -7.724 -6.471 1.00 92.19 92 ASP A N 1
ATOM 680 C CA . ASP A 1 92 ? -4.403 -7.976 -5.098 1.00 92.19 92 ASP A CA 1
ATOM 681 C C . ASP A 1 92 ? -3.315 -7.535 -4.112 1.00 92.19 92 ASP A C 1
ATOM 683 O O . ASP A 1 92 ? -2.296 -8.203 -3.931 1.00 92.19 92 ASP A O 1
ATOM 687 N N . LEU A 1 93 ? -3.547 -6.391 -3.473 1.00 92.06 93 LEU A N 1
ATOM 688 C CA . LEU A 1 93 ? -2.661 -5.796 -2.475 1.00 92.06 93 LEU A CA 1
ATOM 689 C C . LEU A 1 93 ? -3.157 -6.030 -1.040 1.00 92.06 93 LEU A C 1
ATOM 691 O O . LEU A 1 93 ? -2.562 -5.511 -0.097 1.00 92.06 93 LEU A O 1
ATOM 695 N N . VAL A 1 94 ? -4.257 -6.769 -0.850 1.00 94.31 94 VAL A N 1
ATOM 696 C CA . VAL A 1 94 ? -5.004 -6.780 0.420 1.00 94.31 94 VAL A CA 1
ATOM 697 C C . VAL A 1 94 ? -5.167 -8.170 1.026 1.00 94.31 94 VAL A C 1
ATOM 699 O O . VAL A 1 94 ? -5.287 -8.279 2.246 1.00 94.31 94 VAL A O 1
ATOM 702 N N . SER A 1 95 ? -5.142 -9.245 0.235 1.00 92.44 95 SER A N 1
ATOM 703 C CA . SER A 1 95 ? -5.402 -10.595 0.758 1.00 92.44 95 SER A CA 1
ATOM 704 C C . SER A 1 95 ? -4.366 -11.067 1.773 1.00 92.44 95 SER A C 1
ATOM 706 O O . SER A 1 95 ? -4.715 -11.765 2.722 1.00 92.44 95 SER A O 1
ATOM 708 N N . ALA A 1 96 ? -3.102 -10.657 1.635 1.00 91.25 96 ALA A N 1
ATOM 709 C CA . ALA A 1 96 ? -2.077 -10.993 2.623 1.00 91.25 96 ALA A CA 1
ATOM 710 C C . ALA A 1 96 ? -2.428 -10.428 4.016 1.00 91.25 96 ALA A C 1
ATOM 712 O O . ALA A 1 96 ? -2.337 -11.144 5.017 1.00 91.25 96 ALA A O 1
ATOM 713 N N . ALA A 1 97 ? -2.927 -9.188 4.072 1.00 92.44 97 ALA A N 1
ATOM 714 C CA . ALA A 1 97 ? -3.341 -8.537 5.314 1.00 92.44 97 ALA A CA 1
ATOM 715 C C . ALA A 1 97 ? -4.549 -9.220 5.979 1.00 92.44 97 ALA A C 1
ATOM 717 O O . ALA A 1 97 ? -4.637 -9.228 7.204 1.00 92.44 97 ALA A O 1
ATOM 718 N N . ALA A 1 98 ? -5.430 -9.868 5.207 1.00 92.25 98 ALA A N 1
ATOM 719 C CA . ALA A 1 98 ? -6.577 -10.605 5.749 1.00 92.25 98 ALA A CA 1
ATOM 720 C C . ALA A 1 98 ? -6.171 -11.766 6.676 1.00 92.25 98 ALA A C 1
ATOM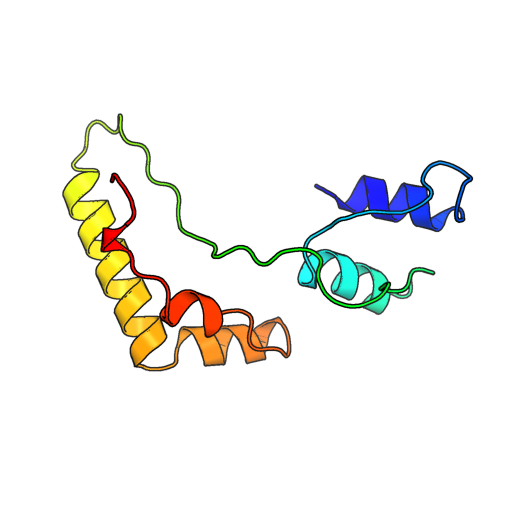 722 O O . ALA A 1 98 ? -6.972 -12.228 7.484 1.00 92.25 98 ALA A O 1
ATOM 723 N N . THR A 1 99 ? -4.930 -12.249 6.557 1.00 90.19 99 THR A N 1
ATOM 724 C CA . THR A 1 99 ? -4.395 -13.339 7.386 1.00 90.19 99 THR A CA 1
ATOM 725 C C . THR A 1 99 ? -3.684 -12.850 8.647 1.00 90.19 99 THR A C 1
ATOM 727 O O . THR A 1 99 ? -3.244 -13.666 9.458 1.00 90.19 99 THR A O 1
ATOM 730 N N . PHE A 1 100 ? -3.548 -11.532 8.820 1.00 89.88 100 PHE A N 1
ATOM 731 C CA . PHE A 1 100 ? -2.870 -10.956 9.969 1.00 89.88 100 PHE A CA 1
ATOM 732 C C . PHE A 1 100 ? -3.700 -11.131 11.247 1.00 89.88 100 PHE A C 1
ATOM 734 O O . PHE A 1 100 ? -4.867 -10.748 11.321 1.00 89.88 100 PHE A O 1
ATOM 741 N N . ASP A 1 101 ? -3.071 -11.681 12.282 1.00 88.56 101 ASP A N 1
ATOM 742 C CA . ASP A 1 101 ? -3.679 -11.841 13.596 1.00 88.56 101 ASP A CA 1
ATOM 743 C C . ASP A 1 101 ? -3.654 -10.510 14.355 1.00 88.56 101 ASP A C 1
ATOM 745 O O . ASP A 1 101 ? -2.678 -10.153 15.018 1.00 88.56 101 ASP A O 1
ATOM 749 N N . VAL A 1 102 ? -4.761 -9.773 14.261 1.00 84.44 102 VAL A N 1
ATOM 750 C CA . VAL A 1 102 ? -4.920 -8.468 14.918 1.00 84.44 102 VAL A CA 1
ATOM 751 C C . VAL A 1 102 ? -4.786 -8.537 16.440 1.00 84.44 102 VAL A C 1
ATOM 753 O O . VAL A 1 102 ? -4.512 -7.514 17.059 1.00 84.44 102 VAL A O 1
ATOM 756 N N . THR A 1 103 ? -4.931 -9.717 17.054 1.00 85.94 103 THR A N 1
ATOM 757 C CA . THR A 1 103 ? -4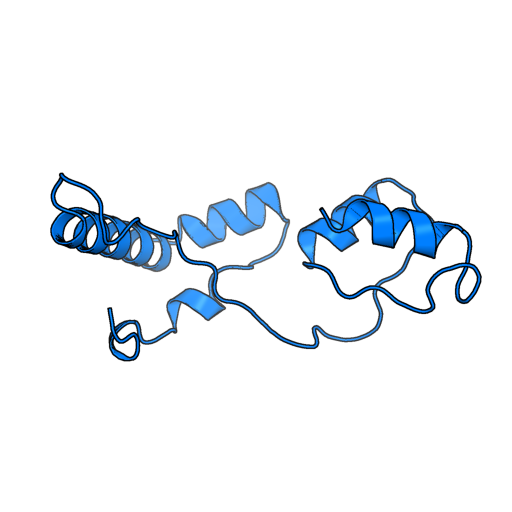.778 -9.878 18.508 1.00 85.94 103 THR A CA 1
ATOM 758 C C . THR A 1 103 ? -3.323 -9.760 18.966 1.00 85.94 103 THR A C 1
ATOM 760 O O . THR A 1 103 ? -3.071 -9.553 20.149 1.00 85.94 103 THR A O 1
ATOM 763 N N . GLN A 1 104 ? -2.363 -9.822 18.036 1.00 87.19 104 GLN A N 1
ATOM 764 C CA . GLN A 1 104 ? -0.946 -9.564 18.312 1.00 87.19 104 GLN A CA 1
ATOM 765 C C . GLN A 1 104 ? -0.623 -8.072 18.447 1.00 87.19 104 GLN A C 1
ATOM 767 O O . GLN A 1 104 ? 0.494 -7.718 18.823 1.00 87.19 104 GLN A O 1
ATOM 772 N N . LEU A 1 105 ? -1.567 -7.186 18.124 1.00 82.69 105 LEU A N 1
ATOM 773 C CA . LEU A 1 105 ? -1.384 -5.752 18.285 1.00 82.69 105 LEU A CA 1
ATOM 774 C C . LEU A 1 105 ? -1.692 -5.367 19.740 1.00 82.69 105 LEU A C 1
ATOM 776 O O . LEU A 1 105 ? -2.796 -5.587 20.229 1.00 82.69 105 LEU A O 1
ATOM 780 N N . GLU A 1 106 ? -0.725 -4.755 20.425 1.00 76.50 106 GLU A N 1
ATOM 781 C CA . GLU A 1 106 ? -0.921 -4.124 21.740 1.00 76.50 106 GLU A CA 1
ATOM 782 C C . GLU A 1 106 ? -1.706 -2.804 21.569 1.00 76.50 106 GLU A C 1
ATOM 784 O O . GLU A 1 106 ? -1.125 -1.711 21.560 1.00 76.50 106 GLU A O 1
ATOM 789 N N . GLN A 1 107 ? -3.017 -2.908 21.318 1.00 70.44 107 GLN A N 1
ATOM 790 C CA . GLN A 1 107 ? -3.905 -1.772 21.017 1.00 70.44 107 GLN A CA 1
ATOM 791 C C . GLN A 1 107 ? -4.574 -1.161 22.246 1.00 70.44 107 GLN A C 1
ATOM 793 O O . GLN A 1 107 ? -5.000 -1.921 23.143 1.00 70.44 107 GLN A O 1
#

Foldseek 3Di:
DCVVVVVQCLVDQPNRHNDDDDDPQVVVVCVVVVGPDDDDDDDPDADADDDDFDPPDPDPRPVVVVVRVVVLLVCLVVVVQQVVCCVPPVDRNHNVNNPDDPVPDPD

Secondary structure (DSSP, 8-state):
-THHHHHHHTT-TTTS-S-----HHHHHHHHHTT-S----SS-S----------TT-SS-HHHHHHHHHHHHHHHHHTSHHHHHHHHHHSS--STTGGG--GGGS--

Sequence (107 aa):
TDTSALQDLALGDGVRLDAVLTALPTGQAFIDGGNPLKQLGEPVYFEYLAPAIDRNSTLDPQSFLAAVTEQIQAMHTDGTLAALSEQYYGSDLVSAAATFDVTQLEQ